Protein AF-A0A0W0Z7M5-F1 (afdb_monomer_lite)

Structure (mmCIF, N/CA/C/O backbone):
data_AF-A0A0W0Z7M5-F1
#
_entry.id   AF-A0A0W0Z7M5-F1
#
loop_
_atom_site.group_PDB
_atom_site.id
_atom_site.type_symbol
_atom_site.label_atom_id
_atom_site.label_alt_id
_atom_site.label_comp_id
_atom_site.label_asym_id
_atom_site.label_entity_id
_atom_site.label_seq_id
_atom_site.pdbx_PDB_ins_code
_atom_site.Cartn_x
_atom_site.Cartn_y
_atom_site.Cartn_z
_atom_site.occupancy
_atom_site.B_iso_or_equiv
_atom_site.auth_seq_id
_atom_site.auth_comp_id
_atom_site.auth_asym_id
_atom_site.auth_atom_id
_atom_site.pdbx_PDB_model_num
ATOM 1 N N . MET A 1 1 ? 3.461 -11.273 8.059 1.00 61.16 1 MET A N 1
ATOM 2 C CA . MET A 1 1 ? 3.118 -9.977 7.420 1.00 61.16 1 MET A CA 1
ATOM 3 C C . MET A 1 1 ? 2.186 -10.125 6.217 1.00 61.16 1 MET A C 1
ATOM 5 O O . MET A 1 1 ? 1.077 -9.619 6.300 1.00 61.16 1 MET A O 1
ATOM 9 N N . ARG A 1 2 ? 2.555 -10.851 5.145 1.00 63.53 2 ARG A N 1
ATOM 10 C CA . ARG A 1 2 ? 1.721 -10.979 3.923 1.00 63.53 2 ARG A CA 1
ATOM 11 C C . ARG A 1 2 ? 0.274 -11.447 4.168 1.00 63.53 2 ARG A C 1
ATOM 13 O O . ARG A 1 2 ? -0.651 -10.841 3.645 1.00 63.53 2 ARG A O 1
ATOM 20 N N . GLN A 1 3 ? 0.062 -12.453 5.020 1.00 57.47 3 GLN A N 1
ATOM 21 C CA . GLN A 1 3 ? -1.292 -12.934 5.344 1.00 57.47 3 GLN A CA 1
ATOM 22 C C . GLN A 1 3 ? -2.139 -11.902 6.112 1.00 57.47 3 GLN A C 1
ATOM 24 O O . GLN A 1 3 ? -3.346 -11.845 5.925 1.00 57.47 3 GLN A O 1
ATOM 29 N N . SER A 1 4 ? -1.528 -11.060 6.950 1.00 57.59 4 SER A N 1
ATOM 30 C CA . SER A 1 4 ? -2.235 -10.011 7.701 1.00 57.59 4 SER A CA 1
ATOM 31 C C . SER A 1 4 ? -2.603 -8.825 6.807 1.00 57.59 4 SER A C 1
ATOM 33 O O . SER A 1 4 ? -3.693 -8.278 6.937 1.00 57.59 4 SER A O 1
ATOM 35 N N . ALA A 1 5 ? -1.729 -8.474 5.856 1.00 59.91 5 ALA A N 1
ATOM 36 C CA . ALA A 1 5 ? -2.046 -7.504 4.810 1.00 59.91 5 ALA A CA 1
ATOM 37 C C . ALA A 1 5 ? -3.213 -8.002 3.938 1.00 59.91 5 ALA A C 1
ATOM 39 O O . ALA A 1 5 ? -4.143 -7.251 3.669 1.00 59.91 5 ALA A O 1
ATOM 40 N N . ALA A 1 6 ? -3.235 -9.293 3.589 1.00 60.34 6 ALA A N 1
ATOM 41 C CA . ALA A 1 6 ? -4.365 -9.899 2.880 1.00 60.34 6 ALA A CA 1
ATOM 42 C C . ALA A 1 6 ? -5.670 -9.897 3.705 1.00 60.34 6 ALA A C 1
ATOM 44 O O . ALA A 1 6 ? -6.751 -9.784 3.138 1.00 60.34 6 ALA A O 1
ATOM 45 N N . LYS A 1 7 ? -5.571 -9.960 5.040 1.00 62.94 7 LYS A N 1
ATOM 46 C CA . LYS A 1 7 ? -6.707 -9.894 5.977 1.00 62.94 7 LYS A CA 1
ATOM 47 C C . LYS A 1 7 ? -7.181 -8.470 6.307 1.00 62.94 7 LYS A C 1
ATOM 49 O O . LYS A 1 7 ? -8.064 -8.319 7.143 1.00 62.94 7 LYS A O 1
ATOM 54 N N . GLY A 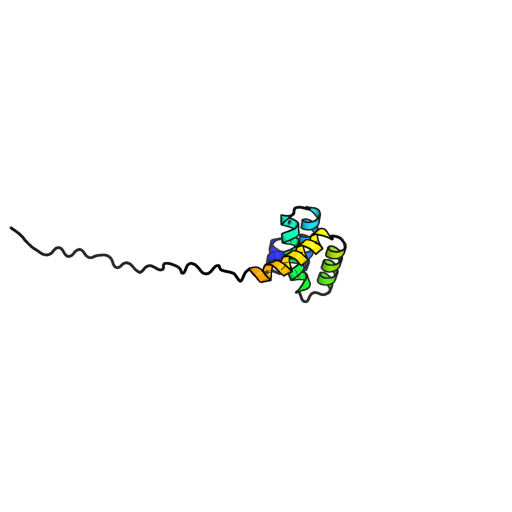1 8 ? -6.623 -7.430 5.682 1.00 66.12 8 GLY A N 1
ATOM 55 C CA . GLY A 1 8 ? -7.080 -6.052 5.899 1.00 66.12 8 GLY A CA 1
ATOM 56 C C . GLY A 1 8 ? -6.385 -5.301 7.038 1.00 66.12 8 GLY A C 1
ATOM 57 O O . GLY A 1 8 ? -6.780 -4.180 7.342 1.00 66.12 8 GLY A O 1
ATOM 58 N N . CYS A 1 9 ? -5.343 -5.862 7.662 1.00 81.12 9 CYS A N 1
ATOM 59 C CA . CYS A 1 9 ? -4.588 -5.144 8.690 1.00 81.12 9 CYS A CA 1
ATOM 60 C C . CYS A 1 9 ? -3.736 -4.038 8.046 1.00 81.12 9 CYS A C 1
ATOM 62 O O . CYS A 1 9 ? -2.679 -4.313 7.471 1.00 81.12 9 CYS A O 1
ATOM 64 N N . THR A 1 10 ? -4.176 -2.789 8.185 1.00 84.38 10 THR A N 1
ATOM 65 C CA . THR A 1 10 ? -3.540 -1.578 7.635 1.00 84.38 10 THR A CA 1
ATOM 66 C C . THR A 1 10 ? -2.088 -1.412 8.091 1.00 84.38 10 THR A C 1
ATOM 68 O O . THR A 1 10 ? -1.226 -1.117 7.265 1.00 84.38 10 THR A O 1
ATOM 71 N N . ASN A 1 11 ? -1.768 -1.719 9.353 1.00 86.50 11 ASN A N 1
ATOM 72 C CA . ASN A 1 11 ? -0.389 -1.683 9.868 1.00 86.50 11 ASN A CA 1
ATOM 73 C C . ASN A 1 11 ? 0.537 -2.631 9.091 1.00 86.50 11 ASN A C 1
ATOM 75 O O . ASN A 1 11 ? 1.648 -2.268 8.714 1.00 86.50 11 ASN A O 1
ATOM 79 N N . ALA A 1 12 ? 0.063 -3.850 8.813 1.00 87.62 12 ALA A N 1
ATOM 80 C CA . ALA A 1 12 ? 0.839 -4.846 8.081 1.00 87.62 12 ALA A CA 1
ATOM 81 C C . ALA A 1 12 ? 0.990 -4.479 6.599 1.00 87.62 12 ALA A C 1
ATOM 83 O O . ALA A 1 12 ? 2.027 -4.777 6.007 1.00 87.62 12 ALA A O 1
ATOM 84 N N . MET A 1 13 ? -0.022 -3.833 6.010 1.00 88.62 13 MET A N 1
ATOM 85 C CA . MET A 1 13 ? 0.064 -3.277 4.658 1.00 88.62 13 MET A CA 1
ATOM 86 C C . MET A 1 13 ? 1.141 -2.192 4.571 1.00 88.62 13 MET A C 1
ATOM 88 O O . MET A 1 13 ? 1.909 -2.189 3.610 1.00 88.62 13 MET A O 1
ATOM 92 N N . LEU A 1 14 ? 1.235 -1.309 5.574 1.00 89.56 14 LEU A N 1
ATOM 93 C CA . LEU A 1 14 ? 2.243 -0.248 5.604 1.00 89.56 14 LEU A CA 1
ATOM 94 C C . LEU A 1 14 ? 3.657 -0.834 5.702 1.00 89.56 14 LEU A C 1
ATOM 96 O O . LEU A 1 14 ? 4.478 -0.568 4.828 1.00 89.56 14 LEU A O 1
ATOM 100 N N . SER A 1 15 ? 3.914 -1.717 6.674 1.00 90.06 15 SER A N 1
ATOM 101 C CA . SER A 1 15 ? 5.232 -2.358 6.821 1.00 90.06 15 SER A CA 1
ATOM 102 C C . SER A 1 15 ? 5.633 -3.184 5.596 1.00 90.06 15 SER A C 1
ATOM 104 O O . SER A 1 15 ? 6.803 -3.224 5.217 1.00 9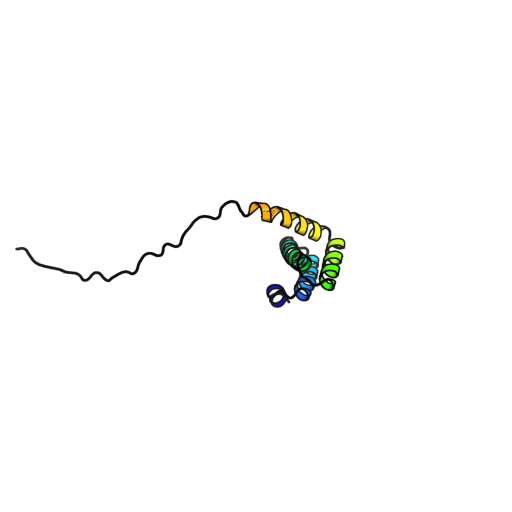0.06 15 SER A O 1
ATOM 106 N N . LEU A 1 16 ? 4.672 -3.852 4.950 1.00 88.00 16 LEU A N 1
ATOM 107 C CA . LEU A 1 16 ? 4.944 -4.587 3.718 1.00 88.00 16 LEU A CA 1
ATOM 108 C C . LEU A 1 16 ? 5.275 -3.633 2.566 1.00 88.00 16 LEU A C 1
ATOM 110 O O . LEU A 1 16 ? 6.203 -3.901 1.814 1.00 88.00 16 LEU A O 1
ATOM 114 N N . SER A 1 17 ? 4.566 -2.511 2.450 1.00 89.94 17 SER A N 1
ATOM 115 C CA . SER A 1 17 ? 4.843 -1.506 1.421 1.00 89.94 17 SER A CA 1
ATOM 116 C C . SER A 1 17 ? 6.240 -0.905 1.578 1.00 89.94 17 SER A C 1
ATOM 118 O O . SER A 1 17 ? 6.949 -0.754 0.591 1.00 89.94 17 SER A O 1
ATOM 120 N N . GLU A 1 18 ? 6.684 -0.639 2.808 1.00 91.31 18 GLU A N 1
ATOM 121 C CA . GLU A 1 18 ? 8.058 -0.198 3.083 1.00 91.31 18 GLU A CA 1
ATOM 122 C C . GLU A 1 18 ? 9.103 -1.226 2.632 1.00 91.31 18 GLU A C 1
ATOM 124 O O . GLU A 1 18 ? 10.127 -0.862 2.052 1.00 91.31 18 GLU A O 1
ATOM 129 N N . LEU A 1 19 ? 8.847 -2.516 2.870 1.00 90.50 19 LEU A N 1
ATOM 130 C CA . LEU A 1 19 ? 9.739 -3.593 2.441 1.00 90.50 19 LEU A CA 1
ATOM 131 C C . LEU A 1 19 ? 9.802 -3.703 0.910 1.00 90.50 19 LEU A C 1
ATOM 133 O O . LEU A 1 19 ? 10.882 -3.849 0.343 1.00 90.50 19 LEU A O 1
ATOM 137 N N . LEU A 1 20 ? 8.652 -3.600 0.247 1.00 89.81 20 LEU A N 1
ATOM 138 C CA . LEU A 1 20 ? 8.535 -3.663 -1.210 1.00 89.81 20 LEU A CA 1
ATOM 139 C C . LEU A 1 20 ? 9.219 -2.469 -1.891 1.00 89.81 20 LEU A C 1
ATOM 141 O O . LEU A 1 20 ? 9.916 -2.639 -2.887 1.00 89.81 20 LEU A O 1
ATOM 145 N N . VAL A 1 21 ? 9.104 -1.269 -1.319 1.00 90.19 21 VAL A N 1
ATOM 146 C CA . VAL A 1 21 ? 9.827 -0.086 -1.812 1.00 90.19 21 VAL A CA 1
ATOM 147 C C . VAL A 1 21 ? 11.340 -0.273 -1.702 1.00 90.19 21 VAL A C 1
ATOM 149 O O . VAL A 1 21 ? 12.061 0.098 -2.623 1.00 90.19 21 VAL A O 1
ATOM 152 N N . LYS A 1 22 ? 11.826 -0.881 -0.611 1.00 89.25 22 LYS A N 1
ATOM 153 C CA . LYS A 1 22 ? 13.258 -1.184 -0.430 1.00 89.25 22 LYS A CA 1
ATOM 154 C C . LYS A 1 22 ? 13.782 -2.222 -1.423 1.00 89.25 22 LYS A C 1
ATOM 156 O O . LYS A 1 22 ? 14.947 -2.150 -1.790 1.00 89.25 22 LYS A O 1
ATOM 161 N N . SER A 1 23 ? 12.939 -3.168 -1.839 1.00 88.00 23 SER A N 1
ATOM 162 C CA . SER A 1 23 ? 13.268 -4.153 -2.880 1.00 88.00 23 SER A CA 1
ATOM 163 C C . SER A 1 23 ? 13.533 -3.481 -4.234 1.00 88.00 23 SER A C 1
ATOM 165 O O . SER A 1 23 ? 14.417 -3.896 -4.979 1.00 88.00 23 SER A O 1
ATOM 167 N N . GLY A 1 24 ? 12.782 -2.420 -4.555 1.00 81.00 24 GLY A N 1
ATOM 168 C CA . GLY A 1 24 ? 12.969 -1.623 -5.773 1.00 81.00 24 GLY A CA 1
ATOM 169 C C . GLY A 1 24 ? 12.497 -2.300 -7.066 1.00 81.00 24 GLY A C 1
ATOM 170 O O . GLY A 1 24 ? 12.550 -1.686 -8.131 1.00 81.00 24 GLY A O 1
ATOM 171 N N . SER A 1 25 ? 12.003 -3.539 -6.995 1.00 88.25 25 SER A N 1
ATOM 172 C CA . SER A 1 25 ? 11.442 -4.244 -8.147 1.00 88.25 25 SER A CA 1
ATOM 173 C C . SER A 1 25 ? 10.166 -3.552 -8.657 1.00 88.25 25 SER A C 1
ATOM 175 O O . SER A 1 25 ? 9.304 -3.184 -7.851 1.00 88.25 25 SER A O 1
ATOM 177 N N . PRO A 1 26 ? 9.970 -3.419 -9.984 1.00 83.38 26 PRO A N 1
ATOM 178 C CA . PRO A 1 26 ? 8.749 -2.848 -10.554 1.00 83.38 26 PRO A CA 1
ATOM 179 C C . PRO A 1 26 ? 7.464 -3.543 -10.080 1.00 83.38 26 PRO A C 1
ATOM 181 O O . PRO A 1 26 ? 6.475 -2.869 -9.791 1.00 83.38 26 PRO A O 1
ATOM 184 N N . ALA A 1 27 ? 7.491 -4.874 -9.948 1.00 85.38 27 ALA A N 1
ATOM 185 C CA . ALA A 1 27 ? 6.352 -5.665 -9.474 1.00 85.38 27 ALA A CA 1
ATOM 186 C C . ALA A 1 27 ? 6.045 -5.416 -7.985 1.00 85.38 27 ALA A C 1
ATOM 188 O O . ALA A 1 27 ? 4.884 -5.390 -7.561 1.00 85.38 27 ALA A O 1
ATOM 189 N N . ASP A 1 28 ? 7.088 -5.175 -7.189 1.00 88.31 28 ASP A N 1
ATOM 190 C CA . ASP A 1 28 ? 6.953 -4.861 -5.770 1.00 88.31 28 ASP A CA 1
ATOM 191 C C . ASP A 1 28 ? 6.391 -3.452 -5.572 1.00 88.31 28 ASP A C 1
ATOM 193 O O . ASP A 1 28 ? 5.517 -3.255 -4.729 1.00 88.31 28 ASP A O 1
ATOM 197 N N . LEU A 1 29 ? 6.808 -2.486 -6.396 1.00 88.81 29 LEU A N 1
ATOM 198 C CA . LEU A 1 29 ? 6.247 -1.133 -6.394 1.00 88.81 29 LEU A CA 1
ATOM 199 C C . LEU A 1 29 ? 4.766 -1.117 -6.790 1.00 88.81 29 LEU A C 1
ATOM 201 O O . LEU A 1 29 ? 3.983 -0.374 -6.200 1.00 88.81 29 LEU A O 1
ATOM 205 N N . GLU A 1 30 ? 4.353 -1.955 -7.741 1.00 88.62 30 GLU A N 1
ATOM 206 C CA . GLU A 1 30 ? 2.937 -2.110 -8.099 1.00 88.62 30 GLU A CA 1
ATOM 207 C C . GLU A 1 30 ? 2.120 -2.717 -6.958 1.00 88.62 30 GLU A C 1
ATOM 209 O O . GLU A 1 30 ? 1.029 -2.235 -6.637 1.00 88.62 30 GLU A O 1
ATOM 214 N N . THR A 1 31 ? 2.676 -3.723 -6.286 1.00 87.75 31 THR A N 1
ATOM 215 C CA . THR A 1 31 ? 2.050 -4.335 -5.112 1.00 87.75 31 THR A CA 1
ATOM 216 C C . THR A 1 31 ? 1.963 -3.344 -3.943 1.00 87.75 31 THR A C 1
ATOM 218 O O . THR A 1 31 ? 0.936 -3.261 -3.267 1.00 87.75 31 THR A O 1
ATOM 221 N N . ALA A 1 32 ? 3.008 -2.546 -3.718 1.00 90.50 32 ALA A N 1
ATOM 222 C CA . ALA A 1 32 ? 3.024 -1.495 -2.707 1.00 90.50 32 ALA A CA 1
ATOM 223 C C . ALA A 1 32 ? 1.985 -0.405 -3.011 1.00 90.50 32 ALA A C 1
ATOM 225 O O . ALA A 1 32 ? 1.255 0.006 -2.113 1.00 90.50 32 ALA A O 1
ATOM 226 N N . ALA A 1 33 ? 1.854 0.018 -4.272 1.00 90.69 33 ALA A N 1
ATOM 227 C CA . ALA A 1 33 ? 0.840 0.985 -4.690 1.00 90.69 33 ALA A CA 1
ATOM 228 C C . ALA A 1 33 ? -0.591 0.476 -4.425 1.00 90.69 33 ALA A C 1
ATOM 230 O O . ALA A 1 33 ? -1.417 1.212 -3.882 1.00 90.69 33 ALA A O 1
ATOM 231 N N . TYR A 1 34 ? -0.859 -0.807 -4.681 1.00 89.44 34 TYR A N 1
ATOM 232 C CA . TYR A 1 34 ? -2.155 -1.420 -4.374 1.00 89.44 34 TYR A CA 1
ATOM 233 C C . TYR A 1 34 ? -2.484 -1.379 -2.871 1.00 89.44 34 TYR A C 1
ATOM 235 O O . TYR A 1 34 ? -3.596 -1.019 -2.471 1.00 89.44 34 TYR A O 1
ATOM 243 N N . TYR A 1 35 ? -1.516 -1.708 -2.011 1.00 89.12 35 TYR A N 1
ATOM 244 C CA . TYR A 1 35 ? -1.700 -1.616 -0.560 1.00 89.12 35 TYR A CA 1
ATOM 245 C C . TYR A 1 35 ? -1.842 -0.171 -0.078 1.00 89.12 35 TYR A C 1
ATOM 247 O O . TYR A 1 35 ? -2.652 0.097 0.811 1.00 89.12 35 TYR A O 1
ATOM 255 N N . MET A 1 36 ? -1.125 0.769 -0.694 1.00 91.00 36 MET A N 1
ATOM 256 C CA . MET A 1 36 ? -1.246 2.195 -0.395 1.00 91.00 36 MET A CA 1
ATOM 257 C C . MET A 1 36 ? -2.643 2.724 -0.686 1.00 91.00 36 MET A C 1
ATOM 259 O O . MET A 1 36 ? -3.190 3.448 0.141 1.00 91.00 36 MET A O 1
ATOM 263 N N . GLN A 1 37 ? -3.268 2.315 -1.792 1.00 89.50 37 GLN A N 1
ATOM 264 C CA . GLN A 1 37 ? -4.650 2.697 -2.074 1.00 89.50 37 GLN A CA 1
ATOM 265 C C . GLN A 1 37 ? -5.592 2.240 -0.948 1.00 89.50 37 GLN A C 1
ATOM 267 O O . GLN A 1 37 ? -6.380 3.035 -0.442 1.00 89.50 37 GLN A O 1
ATOM 272 N N . LYS A 1 38 ? -5.446 1.000 -0.462 1.00 87.44 38 LYS A N 1
ATOM 273 C CA . LYS A 1 38 ? -6.246 0.495 0.669 1.00 87.44 38 LYS A CA 1
ATOM 274 C C . LYS A 1 38 ? -5.986 1.251 1.969 1.00 87.44 38 LYS A C 1
ATOM 276 O O . LYS A 1 38 ? -6.937 1.551 2.687 1.00 87.44 38 LYS A O 1
ATOM 281 N N . ILE A 1 39 ? -4.728 1.578 2.268 1.00 89.44 39 ILE A N 1
ATOM 282 C CA . ILE A 1 39 ? -4.359 2.392 3.435 1.00 89.44 39 ILE A CA 1
ATOM 283 C C . ILE A 1 39 ? -5.037 3.764 3.355 1.00 89.44 39 ILE A C 1
ATOM 285 O O . ILE A 1 39 ? -5.673 4.195 4.317 1.00 89.44 39 ILE A O 1
ATOM 289 N N . LEU A 1 40 ? -4.969 4.426 2.198 1.00 87.56 40 LEU A N 1
ATOM 290 C CA . LEU A 1 40 ? -5.577 5.739 1.976 1.00 87.56 40 LEU A CA 1
ATOM 291 C C . LEU A 1 40 ? -7.112 5.702 1.983 1.00 87.56 40 LEU A C 1
ATOM 293 O O . LEU A 1 40 ? -7.742 6.693 2.350 1.00 87.56 40 LEU A O 1
ATOM 297 N N . SER A 1 41 ? -7.726 4.568 1.651 1.00 85.75 41 SER A N 1
ATOM 298 C CA . SER A 1 41 ? -9.172 4.360 1.792 1.00 85.75 41 SER A CA 1
ATOM 299 C C . SER A 1 41 ? -9.601 3.919 3.198 1.00 85.75 41 SER A C 1
ATOM 301 O O . SER A 1 41 ? -10.790 3.953 3.502 1.00 85.75 41 SER A O 1
ATOM 303 N N . SER A 1 42 ? -8.672 3.520 4.071 1.00 84.06 42 SER A N 1
ATOM 304 C CA . SER A 1 42 ? -8.995 3.040 5.421 1.00 84.06 42 SER A CA 1
ATOM 305 C C . SER A 1 42 ? -9.408 4.168 6.377 1.00 84.06 42 SER A C 1
ATOM 307 O O . SER A 1 42 ? -9.087 5.333 6.160 1.00 84.06 42 SER A O 1
ATOM 309 N N . GLY A 1 43 ? -10.103 3.850 7.469 1.00 84.88 43 GLY A N 1
ATOM 310 C CA . GLY A 1 43 ? -10.443 4.829 8.515 1.00 84.88 43 GLY A CA 1
ATOM 311 C C . GLY A 1 43 ? -9.279 5.198 9.445 1.00 84.88 43 GLY A C 1
ATOM 312 O O . GL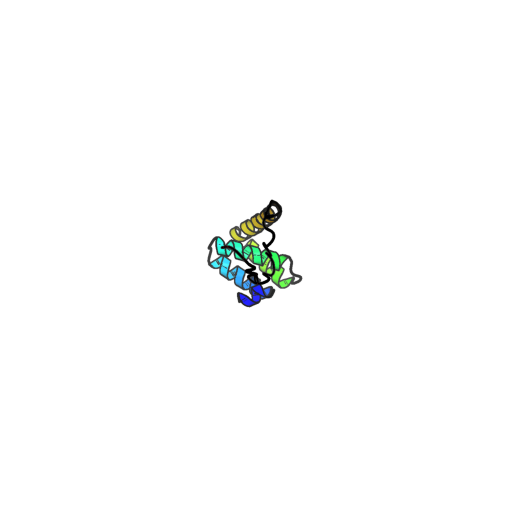Y A 1 43 ? -9.454 6.023 10.335 1.00 84.88 43 GLY A O 1
ATOM 313 N N . ASP A 1 44 ? -8.104 4.590 9.266 1.00 84.25 44 ASP A N 1
ATOM 314 C CA . ASP A 1 44 ? -6.981 4.720 10.191 1.00 84.25 44 ASP A CA 1
ATOM 315 C C . ASP A 1 44 ? -6.110 5.933 9.844 1.00 84.25 44 ASP A C 1
ATOM 317 O O . ASP A 1 44 ? -5.245 5.888 8.964 1.00 84.25 44 ASP A O 1
ATOM 321 N N . THR A 1 45 ? -6.355 7.047 10.532 1.00 88.12 45 THR A N 1
ATOM 322 C CA . THR A 1 45 ? -5.642 8.309 10.306 1.00 88.12 45 THR A CA 1
ATOM 323 C C . THR A 1 45 ? -4.143 8.192 10.584 1.00 88.12 45 THR A C 1
ATOM 325 O O . THR A 1 45 ? -3.347 8.778 9.853 1.00 88.12 45 THR A O 1
ATOM 328 N N . TYR A 1 46 ? -3.731 7.412 11.588 1.00 89.19 46 TYR A N 1
ATOM 329 C CA . TYR A 1 46 ? -2.315 7.255 11.926 1.00 89.19 46 TYR A CA 1
ATOM 330 C C . TYR A 1 46 ? -1.562 6.535 10.803 1.00 89.19 46 TYR A C 1
ATOM 332 O O . TYR A 1 46 ? -0.515 6.994 10.339 1.00 89.19 46 TYR A O 1
ATOM 340 N N . ILE A 1 47 ? -2.139 5.445 10.297 1.00 89.75 47 ILE A N 1
ATOM 341 C CA . ILE A 1 47 ? -1.536 4.672 9.209 1.00 89.75 47 ILE A CA 1
ATOM 342 C C . ILE A 1 47 ? -1.607 5.415 7.877 1.00 89.75 47 ILE A C 1
ATOM 344 O O . ILE A 1 47 ? -0.662 5.345 7.091 1.00 89.75 47 ILE A O 1
ATOM 348 N N . LYS A 1 48 ? -2.664 6.200 7.641 1.00 91.00 48 LYS A N 1
ATOM 349 C CA . LYS A 1 48 ? -2.743 7.124 6.502 1.00 91.00 48 LYS A CA 1
ATOM 350 C C . LYS A 1 48 ? -1.593 8.120 6.486 1.00 91.00 48 LYS A C 1
ATOM 352 O O . LYS A 1 48 ? -0.972 8.302 5.442 1.00 91.00 48 LYS A O 1
ATOM 357 N N . GLU A 1 49 ? -1.296 8.749 7.619 1.00 92.56 49 GLU A N 1
ATOM 358 C CA . GLU A 1 49 ? -0.171 9.681 7.725 1.00 92.56 49 GLU A CA 1
ATOM 359 C C . GLU A 1 49 ? 1.172 8.973 7.484 1.00 92.56 49 GLU A C 1
ATOM 361 O O . GLU A 1 49 ? 2.023 9.498 6.765 1.00 92.56 49 GLU A O 1
ATOM 366 N N . GLY A 1 50 ? 1.340 7.745 7.989 1.00 91.12 50 GLY A N 1
ATOM 367 C CA . GLY A 1 50 ? 2.496 6.898 7.668 1.00 91.12 50 GLY A CA 1
ATOM 368 C C . GLY A 1 50 ? 2.627 6.605 6.167 1.00 91.12 50 GLY A C 1
ATOM 369 O O . GLY A 1 50 ? 3.692 6.800 5.582 1.00 91.12 50 GLY A O 1
ATOM 370 N N . GLY A 1 51 ? 1.528 6.224 5.512 1.00 91.19 51 GLY A N 1
ATOM 371 C CA . GLY A 1 51 ? 1.488 5.978 4.069 1.00 91.19 51 GLY A CA 1
ATOM 372 C C . GLY A 1 51 ? 1.811 7.224 3.237 1.00 91.19 51 GLY A C 1
ATOM 373 O O . GLY A 1 51 ? 2.602 7.152 2.299 1.00 91.19 51 GLY A O 1
ATOM 374 N N . LYS A 1 52 ? 1.277 8.395 3.612 1.00 91.25 52 LYS A N 1
ATOM 375 C CA . LYS A 1 52 ? 1.604 9.677 2.960 1.00 91.25 52 LYS A CA 1
ATOM 376 C C . LYS A 1 52 ? 3.085 10.026 3.086 1.00 91.25 52 LYS A C 1
ATOM 378 O O . LYS A 1 52 ? 3.687 10.461 2.107 1.00 91.25 52 LYS A O 1
ATOM 383 N N . LYS A 1 53 ? 3.689 9.814 4.262 1.00 92.81 53 LYS A N 1
ATOM 384 C CA . LYS A 1 53 ? 5.134 10.012 4.455 1.00 92.81 53 LYS A CA 1
ATOM 385 C C . LYS A 1 53 ? 5.939 9.121 3.513 1.00 92.81 53 LYS A C 1
ATOM 387 O O . LYS A 1 53 ? 6.841 9.623 2.851 1.00 92.81 53 LYS A O 1
ATOM 392 N N . LEU A 1 54 ? 5.565 7.845 3.381 1.00 90.38 54 LEU A N 1
ATOM 393 C CA . LEU A 1 54 ? 6.249 6.930 2.467 1.00 90.38 54 LEU A CA 1
ATOM 394 C C . LEU A 1 54 ? 6.136 7.374 1.000 1.00 90.38 54 LEU A C 1
ATOM 396 O O . LEU A 1 54 ? 7.123 7.319 0.270 1.00 90.38 54 LEU A O 1
ATOM 400 N N . LEU A 1 55 ? 4.965 7.860 0.577 1.00 91.00 55 LEU A N 1
ATOM 401 C CA . LEU A 1 55 ? 4.760 8.404 -0.772 1.00 91.00 55 LEU A CA 1
ATOM 402 C C . LEU A 1 55 ? 5.618 9.646 -1.037 1.00 91.00 55 LEU A C 1
ATOM 404 O O . LEU A 1 55 ? 6.165 9.789 -2.126 1.00 91.00 55 LEU A O 1
ATOM 408 N N . ASN A 1 56 ? 5.772 10.519 -0.041 1.00 90.62 56 ASN A N 1
ATOM 409 C CA . ASN A 1 56 ? 6.640 11.692 -0.155 1.00 90.62 56 ASN A CA 1
ATOM 410 C C . ASN A 1 56 ? 8.126 11.306 -0.219 1.00 90.62 56 ASN A C 1
ATOM 412 O O . ASN A 1 56 ? 8.903 11.979 -0.889 1.00 90.62 56 ASN A O 1
ATOM 416 N N . SER A 1 57 ? 8.524 10.221 0.452 1.00 90.94 57 SER A N 1
ATOM 417 C CA . SER A 1 57 ? 9.897 9.706 0.418 1.00 90.94 57 SER A CA 1
ATOM 418 C C . SER A 1 57 ? 10.219 8.882 -0.833 1.00 90.94 57 SER A C 1
ATOM 420 O O . SER A 1 57 ? 11.393 8.713 -1.154 1.00 90.94 57 SER A O 1
ATOM 422 N N . SER A 1 58 ? 9.213 8.359 -1.541 1.00 89.06 58 SER A N 1
ATOM 423 C CA . SER A 1 58 ? 9.398 7.520 -2.728 1.00 89.06 58 SER A CA 1
ATOM 424 C C . SER A 1 58 ? 8.573 8.035 -3.916 1.00 89.06 58 SER A C 1
ATOM 426 O O . SER A 1 58 ? 7.421 7.625 -4.103 1.00 89.06 58 SER A O 1
ATOM 428 N N . PRO A 1 59 ? 9.152 8.901 -4.771 1.00 87.81 59 PRO A N 1
ATOM 429 C CA . PRO A 1 59 ? 8.450 9.425 -5.941 1.00 87.81 59 PRO A CA 1
ATOM 430 C C . PRO A 1 59 ? 8.052 8.322 -6.934 1.00 87.81 59 PRO A C 1
ATOM 432 O O . PRO A 1 59 ? 6.970 8.398 -7.509 1.00 87.81 59 PRO A O 1
ATOM 435 N N . ALA A 1 60 ? 8.853 7.258 -7.065 1.00 87.44 60 ALA A N 1
ATOM 436 C CA . ALA A 1 60 ? 8.539 6.108 -7.918 1.00 87.44 60 ALA A CA 1
ATOM 437 C C . ALA A 1 60 ? 7.266 5.368 -7.464 1.00 87.44 60 ALA A C 1
ATOM 439 O O . ALA A 1 60 ? 6.422 4.999 -8.283 1.00 87.44 60 ALA A O 1
ATOM 440 N N . LEU A 1 61 ? 7.084 5.196 -6.150 1.00 88.69 61 LEU A N 1
ATOM 441 C CA . LEU A 1 61 ? 5.853 4.630 -5.599 1.00 88.69 61 LEU A CA 1
ATOM 442 C C . LEU A 1 61 ? 4.659 5.561 -5.847 1.00 88.69 61 LEU A C 1
ATOM 444 O O . LEU A 1 61 ? 3.582 5.106 -6.232 1.00 88.69 61 LEU A O 1
ATOM 448 N N . ALA A 1 62 ? 4.845 6.865 -5.640 1.00 88.75 62 ALA A N 1
ATOM 449 C CA . ALA A 1 62 ? 3.790 7.851 -5.834 1.00 88.75 62 ALA A CA 1
ATOM 450 C C . ALA A 1 62 ? 3.358 7.974 -7.305 1.00 88.75 62 ALA A C 1
ATOM 452 O O . ALA A 1 62 ? 2.188 8.236 -7.587 1.00 88.75 62 ALA A O 1
ATOM 453 N N . GLU A 1 63 ? 4.276 7.782 -8.250 1.00 89.25 63 GLU A N 1
ATOM 454 C CA . GLU A 1 63 ? 3.969 7.691 -9.676 1.00 89.25 63 GLU A CA 1
ATOM 455 C C . GLU A 1 63 ? 3.146 6.436 -9.984 1.00 89.25 63 GLU A C 1
ATOM 457 O O . GLU A 1 63 ? 2.082 6.536 -10.596 1.00 89.25 63 GLU A O 1
ATOM 462 N N . LYS A 1 64 ? 3.569 5.268 -9.482 1.00 88.38 64 LYS A N 1
ATOM 463 C CA . LYS A 1 64 ? 2.835 4.005 -9.659 1.00 88.38 64 LYS A CA 1
ATOM 464 C C . LYS A 1 64 ? 1.427 4.054 -9.069 1.00 88.38 64 LYS A C 1
ATOM 466 O O . LYS A 1 64 ? 0.487 3.601 -9.717 1.00 88.38 64 LYS A O 1
ATOM 471 N N . LEU A 1 65 ? 1.257 4.662 -7.895 1.00 88.19 65 LEU A N 1
ATOM 472 C CA . LEU A 1 65 ? -0.059 4.863 -7.286 1.00 88.19 65 LEU A CA 1
ATOM 473 C C . LEU A 1 65 ? -0.976 5.721 -8.174 1.00 88.19 65 LEU A C 1
ATOM 475 O O . LEU A 1 65 ? -2.134 5.370 -8.383 1.00 88.19 65 LEU A O 1
ATOM 479 N N . ARG A 1 66 ? -0.457 6.815 -8.749 1.00 85.25 66 ARG A N 1
ATOM 480 C CA . ARG A 1 66 ? -1.218 7.667 -9.684 1.00 85.25 66 ARG A CA 1
ATOM 481 C C . ARG A 1 66 ? -1.526 6.962 -11.005 1.00 85.25 66 ARG A C 1
ATOM 483 O O . ARG A 1 66 ? -2.586 7.185 -11.583 1.00 85.25 66 ARG A O 1
ATOM 490 N N . ALA A 1 67 ? -0.612 6.124 -11.489 1.00 81.94 67 ALA A N 1
ATOM 491 C CA . ALA A 1 67 ? -0.819 5.332 -12.696 1.00 81.94 67 ALA A CA 1
ATOM 492 C C . ALA A 1 67 ? -1.920 4.273 -12.505 1.00 81.94 67 ALA A C 1
ATOM 494 O O . ALA A 1 67 ? -2.709 4.054 -13.421 1.00 81.94 67 ALA A O 1
ATOM 495 N N . GLN A 1 68 ? -2.021 3.667 -11.315 1.00 70.94 68 GLN A N 1
ATOM 496 C CA . GLN A 1 68 ? -3.072 2.693 -10.991 1.00 70.94 68 GLN A CA 1
ATOM 497 C C . GLN A 1 68 ? -4.478 3.304 -10.931 1.00 70.94 68 GLN A C 1
ATOM 499 O O . GLN A 1 68 ? -5.443 2.645 -11.306 1.00 70.94 68 GLN A O 1
ATOM 504 N N . ASP A 1 69 ? -4.622 4.566 -10.523 1.00 62.34 69 ASP A N 1
ATOM 505 C CA . ASP A 1 69 ? -5.931 5.241 -10.524 1.00 62.34 69 ASP A CA 1
ATOM 506 C C . ASP A 1 69 ? -6.511 5.357 -11.951 1.00 62.34 69 ASP A C 1
ATOM 508 O O . ASP A 1 69 ? -7.703 5.158 -12.191 1.00 62.34 69 ASP A O 1
ATOM 512 N N . LYS A 1 70 ? -5.631 5.548 -12.944 1.00 58.44 70 LYS A N 1
ATOM 513 C CA . LYS A 1 70 ? -6.008 5.628 -14.361 1.00 58.44 70 LYS A CA 1
ATOM 514 C C . LYS A 1 70 ? -6.368 4.276 -14.986 1.00 58.44 70 LYS A C 1
ATOM 516 O O . LYS A 1 70 ? -7.135 4.253 -15.947 1.00 58.44 70 LYS A O 1
ATOM 521 N N . THR A 1 71 ? -5.847 3.153 -14.484 1.00 52.59 71 THR A N 1
ATOM 522 C CA . THR A 1 71 ? -6.103 1.830 -15.088 1.00 52.59 71 THR A CA 1
ATOM 523 C C . THR A 1 71 ? -7.461 1.243 -14.703 1.00 52.59 71 THR A C 1
ATOM 525 O O . THR A 1 71 ? -8.042 0.500 -15.495 1.00 52.59 71 THR A O 1
ATOM 528 N N . VAL A 1 72 ? -8.035 1.628 -13.556 1.00 52.28 72 VAL A N 1
ATOM 529 C CA . VAL A 1 72 ? -9.378 1.174 -13.138 1.00 52.28 72 VAL A CA 1
ATOM 530 C C . VAL A 1 72 ? -10.469 1.645 -14.113 1.00 52.28 72 VAL A C 1
ATOM 532 O O . VAL A 1 72 ? -11.440 0.925 -14.349 1.00 52.28 72 VAL A O 1
ATOM 535 N N . TYR A 1 73 ? -10.274 2.788 -14.777 1.00 44.56 73 TYR A N 1
ATOM 536 C CA . TYR A 1 73 ? -11.207 3.301 -15.786 1.00 44.56 73 TYR A CA 1
ATOM 537 C C . TYR A 1 73 ? -11.221 2.516 -17.112 1.00 44.56 73 TYR A C 1
ATOM 539 O O . TYR A 1 73 ? -12.120 2.739 -17.920 1.00 44.56 73 TYR A O 1
ATOM 547 N N . ASN A 1 74 ? -10.305 1.561 -17.331 1.00 49.78 74 ASN A N 1
ATOM 548 C CA . ASN A 1 74 ? -10.250 0.756 -18.563 1.00 49.78 74 ASN A CA 1
ATOM 549 C C . ASN A 1 74 ? -10.598 -0.736 -18.385 1.00 49.78 74 ASN A C 1
ATOM 551 O O . ASN A 1 74 ? -10.655 -1.472 -19.366 1.00 49.78 74 ASN A O 1
ATOM 555 N N . LEU A 1 75 ? -10.911 -1.198 -17.169 1.00 52.31 75 LEU A N 1
ATOM 556 C CA . LEU A 1 75 ? -11.285 -2.603 -16.910 1.00 52.31 75 LEU A CA 1
ATOM 557 C C . LEU A 1 75 ? -12.767 -2.927 -17.184 1.00 52.31 75 LEU A C 1
ATOM 559 O O . LEU A 1 75 ? -13.182 -4.075 -17.049 1.00 52.31 75 LEU A O 1
ATOM 563 N N . LYS A 1 76 ? -13.574 -1.947 -17.619 1.00 51.50 76 LYS A N 1
ATOM 564 C CA . LYS A 1 76 ? -14.955 -2.180 -18.090 1.00 51.50 76 LYS A CA 1
ATOM 565 C C . LYS A 1 76 ? -15.058 -2.540 -19.576 1.00 51.50 76 LYS A C 1
ATOM 567 O O . LYS A 1 76 ? -16.166 -2.761 -20.062 1.00 51.50 76 LYS A O 1
ATOM 572 N N . ILE A 1 77 ? -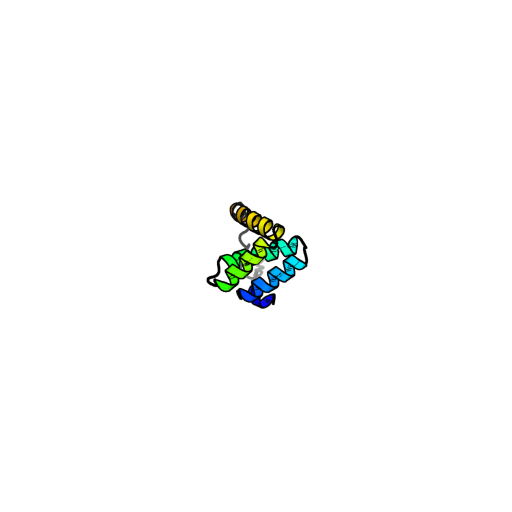13.945 -2.653 -20.303 1.00 58.91 77 ILE A N 1
ATOM 573 C CA . ILE A 1 77 ? -13.966 -3.130 -21.689 1.00 58.91 77 ILE A CA 1
ATOM 574 C C . ILE A 1 77 ? -13.634 -4.629 -21.717 1.00 58.91 77 ILE A C 1
ATOM 576 O O . ILE A 1 77 ? -12.486 -5.035 -21.822 1.00 58.91 77 ILE A O 1
ATOM 580 N N . ARG A 1 78 ? -14.718 -5.417 -21.677 1.00 55.19 78 ARG A N 1
ATOM 581 C CA . ARG A 1 78 ? -14.884 -6.763 -22.263 1.00 55.19 78 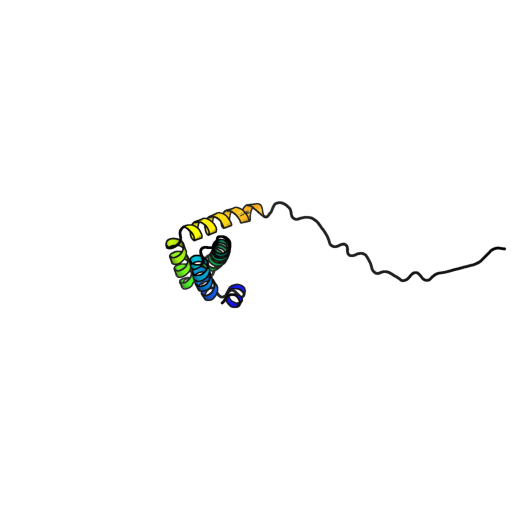ARG A CA 1
ATOM 582 C C . ARG A 1 78 ? -14.058 -7.918 -21.672 1.00 55.19 78 ARG A C 1
ATOM 584 O O . ARG A 1 78 ? -13.065 -8.339 -22.245 1.00 55.19 78 ARG A O 1
ATOM 591 N N . PHE A 1 79 ? -14.631 -8.567 -20.659 1.00 56.09 79 PHE A N 1
ATOM 592 C CA . PHE A 1 79 ? -14.464 -10.012 -20.422 1.00 56.09 79 PHE A CA 1
ATOM 593 C C . PHE A 1 79 ? -15.829 -10.717 -20.298 1.00 56.09 79 PHE A C 1
ATOM 595 O O . PHE A 1 79 ? -16.028 -11.613 -19.485 1.00 56.09 79 PHE A O 1
ATOM 602 N N . PHE A 1 80 ? -16.802 -10.298 -21.117 1.00 61.50 80 PHE A N 1
ATOM 603 C CA . PHE A 1 80 ? -17.972 -11.127 -21.408 1.00 61.50 80 PHE A CA 1
ATOM 604 C C . PHE A 1 80 ? -17.566 -12.214 -22.414 1.00 61.50 80 PHE A C 1
ATOM 606 O O . PHE A 1 80 ? -17.334 -11.916 -23.583 1.00 61.50 80 PHE A O 1
ATOM 613 N N . GLY A 1 81 ? -17.491 -13.456 -21.934 1.00 50.75 81 GLY A N 1
ATOM 614 C CA . GLY A 1 81 ? -17.303 -14.688 -22.710 1.00 50.75 81 GLY A CA 1
ATOM 615 C C . GLY A 1 81 ? -16.458 -15.670 -21.893 1.00 50.75 81 GLY A C 1
ATOM 616 O O . GLY A 1 81 ? -15.255 -15.487 -21.812 1.00 50.75 81 GLY A O 1
ATOM 617 N N . GLN A 1 82 ? -16.995 -16.683 -21.213 1.00 49.50 82 GLN A N 1
ATOM 618 C CA . GLN A 1 82 ? -18.075 -17.588 -21.611 1.00 49.50 82 GLN A CA 1
ATOM 619 C C . GLN A 1 82 ? -18.964 -17.980 -20.412 1.00 49.50 82 GLN A C 1
ATOM 621 O O . GLN A 1 82 ? -18.442 -18.159 -19.311 1.00 49.50 82 GLN A O 1
ATOM 626 N N . PRO A 1 83 ? -20.282 -18.173 -20.602 1.00 48.34 83 PRO A N 1
ATOM 627 C CA . PRO A 1 83 ? -21.082 -18.958 -19.677 1.00 48.34 83 PRO A CA 1
ATOM 628 C C . PRO A 1 83 ? -20.681 -20.437 -19.752 1.00 48.34 83 PRO A C 1
ATOM 630 O O . PRO A 1 83 ? -20.552 -21.030 -20.822 1.00 48.34 83 PRO A O 1
ATOM 633 N N . GLU A 1 84 ? -20.484 -20.984 -18.564 1.00 47.06 84 GLU A N 1
ATOM 634 C CA . GLU A 1 84 ? -20.342 -22.383 -18.182 1.00 47.06 84 GLU A CA 1
ATOM 635 C C . GLU A 1 84 ? -21.212 -23.327 -19.035 1.00 47.06 84 GLU A C 1
ATOM 637 O O . GLU A 1 84 ? -22.443 -23.282 -18.977 1.00 47.06 84 GLU A O 1
ATOM 642 N N . GLN A 1 85 ? -20.581 -24.208 -19.823 1.00 45.97 85 GLN A N 1
ATOM 643 C CA . GLN A 1 85 ? -21.257 -25.358 -20.430 1.00 45.97 85 GLN A CA 1
ATOM 644 C C . GLN A 1 85 ? -21.619 -26.359 -19.329 1.00 45.97 85 GLN A C 1
ATOM 646 O O . GLN A 1 85 ? -20.921 -27.339 -19.078 1.00 45.97 85 GLN A O 1
ATOM 651 N N . ARG A 1 86 ? -22.739 -26.102 -18.657 1.00 49.50 86 ARG A N 1
ATOM 652 C CA . ARG A 1 86 ? -23.427 -27.081 -17.822 1.00 49.50 86 ARG A CA 1
ATOM 653 C C . ARG A 1 86 ? -24.263 -27.980 -18.739 1.00 49.50 86 ARG A C 1
ATOM 655 O O . ARG A 1 86 ? -25.468 -27.795 -18.854 1.00 49.50 86 ARG A O 1
ATOM 662 N N . THR A 1 87 ? -23.604 -28.922 -19.408 1.00 44.50 87 THR A N 1
ATOM 663 C CA . THR A 1 87 ? -24.257 -30.032 -20.125 1.00 44.50 87 THR A CA 1
ATOM 664 C C . THR A 1 87 ? -24.412 -31.156 -19.104 1.00 44.50 87 THR A C 1
ATOM 666 O O . THR A 1 87 ? -23.433 -31.727 -18.639 1.00 44.50 87 THR A O 1
ATOM 669 N N . GLU A 1 88 ? -25.555 -31.185 -18.431 1.00 48.09 88 GLU A N 1
ATOM 670 C CA . GLU A 1 88 ? -26.671 -32.076 -18.758 1.00 48.09 88 GLU A CA 1
ATOM 671 C C . GLU A 1 88 ? -26.436 -33.467 -18.165 1.00 48.09 88 GLU A C 1
ATOM 673 O O . GLU A 1 88 ? -25.570 -34.231 -18.583 1.00 48.09 88 GLU A O 1
ATOM 678 N N . ASN A 1 89 ? -27.215 -33.744 -17.119 1.00 48.16 89 ASN A N 1
ATOM 679 C CA . ASN A 1 89 ? -27.411 -35.060 -16.535 1.00 48.16 89 ASN A CA 1
ATOM 680 C C . ASN A 1 89 ? -27.599 -36.087 -17.655 1.00 48.16 89 ASN A C 1
ATOM 682 O O . ASN A 1 89 ? -28.617 -36.047 -18.335 1.00 48.16 89 ASN A O 1
ATOM 686 N N . ALA A 1 90 ? -26.652 -37.004 -17.821 1.00 53.25 90 ALA A N 1
ATOM 687 C CA . ALA A 1 90 ? -26.812 -38.141 -18.711 1.00 53.25 90 ALA A CA 1
ATOM 688 C C . ALA A 1 90 ? -27.767 -39.168 -18.071 1.00 53.25 90 ALA A C 1
ATOM 690 O O . ALA A 1 90 ? -27.426 -39.724 -17.023 1.00 53.25 90 ALA A O 1
ATOM 691 N N . PRO A 1 91 ? -28.925 -39.496 -18.673 1.00 50.69 91 PRO A N 1
ATOM 692 C CA . PRO A 1 91 ? -29.592 -40.759 -18.411 1.00 50.69 91 PRO A CA 1
ATOM 693 C C . PRO A 1 91 ? -28.923 -41.837 -19.275 1.00 50.69 91 PRO A C 1
ATOM 695 O O . PRO A 1 91 ? -28.738 -41.672 -20.480 1.00 50.69 91 PRO A O 1
ATOM 698 N N . LEU A 1 92 ? -28.545 -42.948 -18.645 1.00 57.94 92 LEU A N 1
ATOM 699 C CA . LEU A 1 92 ? -27.985 -44.137 -19.293 1.00 57.94 92 LEU A CA 1
ATOM 700 C C . LEU A 1 92 ? -28.888 -44.616 -20.452 1.00 57.94 92 LEU A C 1
ATOM 702 O O . LEU A 1 92 ? -30.089 -44.791 -20.233 1.00 57.94 92 LEU A O 1
ATOM 706 N N . PRO A 1 93 ? -28.358 -44.908 -21.657 1.00 52.53 93 PRO A N 1
ATOM 707 C CA . PRO A 1 93 ? -29.159 -45.528 -22.702 1.00 52.53 93 PRO A CA 1
ATOM 708 C C . PRO A 1 93 ? -29.393 -47.008 -22.373 1.00 52.53 93 PRO A C 1
ATOM 710 O O . PRO A 1 93 ? -28.505 -47.854 -22.496 1.00 52.53 93 PRO A O 1
ATOM 713 N N . ILE A 1 94 ? -30.624 -47.325 -21.971 1.00 54.06 94 ILE A N 1
ATOM 714 C CA . ILE A 1 94 ? -31.144 -48.691 -21.907 1.00 54.06 94 ILE A CA 1
ATOM 715 C C . ILE A 1 94 ? -31.269 -49.173 -23.359 1.00 54.06 94 ILE A C 1
ATOM 717 O O . ILE A 1 94 ? -32.121 -48.695 -24.108 1.00 54.06 94 ILE A O 1
ATOM 721 N N . ARG A 1 95 ? -30.384 -50.078 -23.795 1.00 46.28 95 ARG A N 1
ATOM 722 C CA . ARG A 1 95 ? -30.451 -50.682 -25.135 1.00 46.28 95 ARG A CA 1
ATOM 723 C C . ARG A 1 95 ? -31.699 -51.562 -25.227 1.00 46.28 95 ARG A C 1
ATOM 725 O O . ARG A 1 95 ? -31.696 -52.702 -24.776 1.00 46.28 95 ARG A O 1
ATOM 732 N N . ALA A 1 96 ? -32.752 -51.032 -25.841 1.00 51.78 96 ALA A N 1
ATOM 733 C CA . ALA A 1 96 ? -33.811 -51.834 -26.431 1.00 51.78 96 ALA A CA 1
ATOM 734 C C . ALA A 1 96 ? -33.273 -52.443 -27.735 1.00 51.78 96 ALA A C 1
ATOM 736 O O . ALA A 1 96 ? -33.028 -51.728 -28.703 1.00 51.78 96 ALA A O 1
ATOM 737 N N . THR A 1 97 ? -33.081 -53.760 -27.761 1.00 52.41 97 THR A N 1
ATOM 738 C CA . THR A 1 97 ? -32.926 -54.511 -29.015 1.00 52.41 97 THR A CA 1
ATOM 739 C C . THR A 1 97 ? -34.172 -55.368 -29.157 1.00 52.41 97 THR A C 1
ATOM 741 O O . THR A 1 97 ? -34.266 -56.451 -28.585 1.00 52.41 97 THR A O 1
ATOM 744 N N . ALA A 1 98 ? -35.166 -54.823 -29.852 1.00 47.62 98 ALA A N 1
ATOM 745 C CA . ALA A 1 98 ? -36.297 -55.578 -30.353 1.00 47.62 98 ALA A CA 1
ATOM 746 C C . ALA A 1 98 ? -35.953 -56.106 -31.753 1.00 47.62 98 ALA A C 1
ATOM 748 O O . ALA A 1 98 ? -35.547 -55.336 -32.615 1.00 47.62 98 ALA A O 1
ATOM 749 N N . LEU A 1 99 ? -36.153 -57.415 -31.917 1.00 48.81 99 LEU A N 1
ATOM 750 C CA . LEU A 1 99 ? -36.728 -58.083 -33.088 1.00 48.81 99 LEU A CA 1
ATOM 751 C C . LEU A 1 99 ? -36.120 -57.828 -34.483 1.00 48.81 99 LEU A C 1
ATOM 753 O O . LEU A 1 99 ? -36.352 -56.797 -35.103 1.00 48.81 99 LEU A O 1
ATOM 757 N N . GLY A 1 100 ? -35.600 -58.916 -35.060 1.00 45.12 100 GLY A N 1
ATOM 758 C CA . GLY A 1 100 ? -36.170 -59.428 -36.311 1.00 45.12 100 GLY A CA 1
ATOM 759 C C . GLY A 1 100 ? -35.234 -59.554 -37.516 1.00 45.12 100 GLY A C 1
ATOM 760 O O . GLY A 1 100 ? -34.403 -58.688 -37.761 1.00 45.12 100 GLY A O 1
ATOM 761 N N . ASN A 1 101 ? -35.516 -60.610 -38.292 1.00 45.16 101 ASN A N 1
ATOM 762 C CA . ASN A 1 101 ? -35.022 -61.020 -39.617 1.00 45.16 101 ASN A CA 1
ATOM 763 C C . ASN A 1 101 ? -33.748 -61.877 -39.662 1.00 45.16 101 ASN A C 1
ATOM 765 O O . ASN A 1 101 ? -32.733 -61.512 -39.083 1.00 45.16 101 ASN A O 1
ATOM 769 N N . SER A 1 102 ? -33.712 -63.011 -40.371 1.00 48.75 102 SER A N 1
ATOM 770 C CA . SER A 1 102 ? -34.709 -63.773 -41.152 1.00 48.75 102 SER A CA 1
ATOM 771 C C . SER A 1 102 ? -34.218 -65.214 -41.265 1.00 48.75 102 SER A C 1
ATOM 773 O O . SER A 1 102 ? -32.985 -65.407 -41.168 1.00 48.75 102 SER A O 1
#

Sequence (102 aa):
MRQSAAKGCTNAMLSLSELLVKSGSPADLETAAYYMQKILSSGDTYIKEGGKKLLNSSPALAEKLRAQDKTVYNL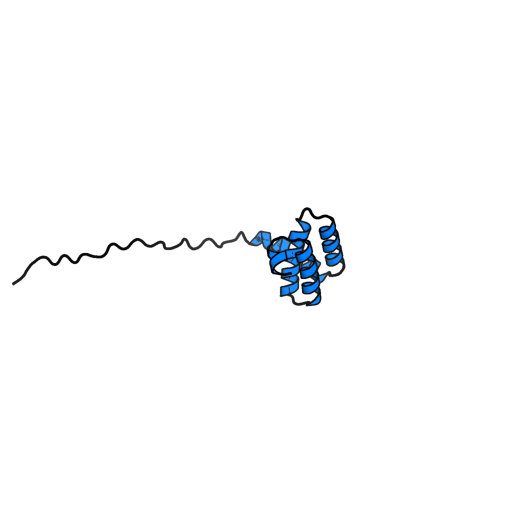KIRFFGQPEQRTENAPLPIRATALGNS

Radius of gyration: 26.49 Å; chains: 1; bounding box: 50×76×53 Å

Organism: NCBI:txid1122169

Foldseek 3Di:
DVVVLVVLNLVVLLVQLVVLVVVVDPVSLLSNLVSLVSNCVDPDPVSVVSSVVVCVVDVSSVVSNVVVVVVVVVPPPDPPDDPDPPDDDDDDDPDDDDDDDD

pLDDT: mean 73.69, std 17.82, range [44.5, 92.81]

Secondary structure (DSSP, 8-state):
-HHHHHTT-HHHHHHHHHHHHHH--HHHHHHHHHHHHHHHHSS-HHHHHHHHHHHHH-HHHHHHHHHHHHHHTTTTS------------PPP----------